Protein AF-A0AAC9SSW6-F1 (afdb_monomer_lite)

Secondary structure (DSSP, 8-state):
---PPPP---------S-EE-TT--EE---HHHHHHTHHHHHHHHHHHHHHHHHHTT--EEE-TTS-SEEETTS-HHHHHHT-HHHHHHHHHHHHHHHHTT--GGGS-HHHHHHHHHHHHHHHHHT----S-HHHHHHHHHHHTTPPP-----S-------

Foldseek 3Di:
DADFAFDDDDDDPDDDQWDADPVGDIGGDPVVVVVVCPLVVQQVVQVVVVQVCLQQQQDWDADPVNRHIDRPVDDVVLVVVSCVLVVQLLVQLCVVCVVVVHDQVPDDPVSSVVSSVVSSVVVVVPHDDPDDSVVVSVVVCVVVVHDDDDSTDHRHDPPDD

pLDDT: mean 83.6, std 12.42, range [32.16, 96.62]

Structure (mmCIF, N/CA/C/O backbone):
data_AF-A0AAC9SSW6-F1
#
_entry.id   AF-A0AAC9SSW6-F1
#
loop_
_atom_site.group_PDB
_atom_site.id
_atom_site.type_symbol
_atom_site.label_atom_id
_atom_site.label_alt_id
_atom_site.label_comp_id
_atom_site.label_asym_id
_atom_site.label_entity_id
_atom_site.label_seq_id
_atom_site.pdbx_PDB_ins_code
_atom_site.Cartn_x
_atom_site.Cartn_y
_atom_site.Cartn_z
_atom_site.occupancy
_atom_site.B_iso_or_equiv
_atom_site.auth_seq_id
_atom_site.auth_comp_id
_atom_site.auth_asym_id
_atom_site.auth_atom_id
_atom_site.pdbx_PDB_model_num
ATOM 1 N N . MET A 1 1 ? -1.950 18.894 18.894 1.00 32.16 1 MET A N 1
ATOM 2 C CA . MET A 1 1 ? -1.263 17.595 19.063 1.00 32.16 1 MET A CA 1
ATOM 3 C C . MET A 1 1 ? -0.442 17.350 17.809 1.00 32.16 1 MET A C 1
ATOM 5 O O . MET A 1 1 ? -1.010 17.574 16.743 1.00 32.16 1 MET A O 1
ATOM 9 N N . PRO A 1 2 ? 0.834 16.942 17.902 1.00 44.53 2 PRO A N 1
ATOM 10 C CA . PRO A 1 2 ? 1.618 16.553 16.732 1.00 44.53 2 PRO A CA 1
ATOM 11 C C . PRO A 1 2 ? 0.846 15.516 15.914 1.00 44.53 2 PRO A C 1
ATOM 13 O O . PRO A 1 2 ? 0.353 14.525 16.460 1.00 44.53 2 PRO A O 1
ATOM 16 N N . THR A 1 3 ? 0.679 15.767 14.619 1.00 55.72 3 THR A N 1
ATOM 17 C CA . THR A 1 3 ? 0.118 14.782 13.696 1.00 55.72 3 THR A CA 1
ATOM 18 C C . THR A 1 3 ? 1.270 13.944 13.177 1.00 55.72 3 THR A C 1
ATOM 20 O O . THR A 1 3 ? 1.871 14.297 12.162 1.00 55.72 3 THR A O 1
ATOM 23 N N . GLY A 1 4 ? 1.585 12.865 13.893 1.00 60.56 4 GLY A N 1
ATOM 24 C CA . GLY A 1 4 ? 2.501 11.854 13.377 1.00 60.56 4 GLY A CA 1
ATOM 25 C C . GLY A 1 4 ? 2.069 11.380 11.988 1.00 60.56 4 GLY A C 1
ATOM 26 O O . GLY A 1 4 ? 0.892 11.520 11.616 1.00 60.56 4 GLY A O 1
ATOM 27 N N . GLY A 1 5 ? 3.007 10.871 11.186 1.00 72.00 5 GLY A N 1
ATOM 28 C CA . GLY A 1 5 ? 2.650 10.255 9.907 1.00 72.00 5 GLY A CA 1
ATOM 29 C C . GLY A 1 5 ? 1.641 9.126 10.087 1.00 72.00 5 GLY A C 1
ATOM 30 O O . GLY A 1 5 ? 1.439 8.666 11.196 1.00 72.00 5 GLY A O 1
ATOM 31 N N . ASP A 1 6 ? 0.970 8.685 9.027 1.00 83.94 6 ASP A N 1
ATOM 32 C CA . ASP A 1 6 ? 0.211 7.437 9.136 1.00 83.94 6 ASP A CA 1
ATOM 33 C C . ASP A 1 6 ? 1.158 6.239 8.943 1.00 83.94 6 ASP A C 1
ATOM 35 O O . ASP A 1 6 ? 2.113 6.361 8.163 1.00 83.94 6 ASP A O 1
ATOM 39 N N . PRO A 1 7 ? 0.888 5.080 9.574 1.00 86.94 7 PRO A N 1
ATOM 40 C CA . PRO A 1 7 ? 1.579 3.836 9.262 1.00 86.94 7 PRO A CA 1
ATOM 41 C C . PRO A 1 7 ? 1.473 3.524 7.764 1.00 86.94 7 PRO A C 1
ATOM 43 O O . PRO A 1 7 ? 0.379 3.361 7.223 1.00 86.94 7 PRO A O 1
ATOM 46 N N . HIS A 1 8 ? 2.613 3.440 7.076 1.00 86.56 8 HIS A N 1
ATOM 47 C CA . HIS A 1 8 ? 2.649 3.161 5.640 1.00 86.56 8 HIS A CA 1
ATOM 48 C C . HIS A 1 8 ? 3.834 2.265 5.269 1.00 86.56 8 HIS A C 1
ATOM 50 O O . HIS A 1 8 ? 4.871 2.731 4.790 1.00 86.56 8 HIS A O 1
ATOM 56 N N . ALA A 1 9 ? 3.678 0.960 5.501 1.00 88.12 9 ALA A N 1
ATOM 57 C CA . ALA A 1 9 ? 4.671 -0.036 5.119 1.00 88.12 9 ALA A CA 1
ATOM 58 C C . ALA A 1 9 ? 4.734 -0.169 3.588 1.00 88.12 9 ALA A C 1
ATOM 60 O O . ALA A 1 9 ? 3.764 -0.558 2.941 1.00 88.12 9 ALA A O 1
ATOM 61 N N . HIS A 1 10 ? 5.883 0.174 3.013 1.00 89.69 10 HIS A N 1
ATOM 62 C CA . HIS A 1 10 ? 6.174 0.042 1.589 1.00 89.69 10 HIS A CA 1
ATOM 63 C C . HIS A 1 10 ? 7.678 -0.151 1.401 1.00 89.69 10 HIS A C 1
ATOM 65 O O . HIS A 1 10 ? 8.477 0.195 2.271 1.00 89.69 10 HIS A O 1
ATOM 71 N N . PHE A 1 11 ? 8.067 -0.689 0.252 1.00 89.00 11 PHE A N 1
ATOM 72 C CA . PHE A 1 11 ? 9.465 -0.847 -0.120 1.00 89.00 11 PHE A CA 1
ATOM 73 C C . PHE A 1 11 ? 9.726 -0.191 -1.474 1.00 89.00 11 PHE A C 1
ATOM 75 O O . PHE A 1 11 ? 8.882 -0.196 -2.371 1.00 89.00 11 PHE A O 1
ATOM 82 N N . HIS A 1 12 ? 10.923 0.368 -1.623 1.00 92.31 12 HIS A N 1
ATOM 83 C CA . HIS A 1 12 ? 11.420 0.867 -2.897 1.00 92.31 12 HIS A CA 1
ATOM 84 C C . HIS A 1 12 ? 12.295 -0.204 -3.540 1.00 92.31 12 HIS A C 1
ATOM 86 O O . HIS A 1 12 ? 13.394 -0.479 -3.066 1.00 92.31 12 HIS A O 1
ATOM 92 N N . ASN A 1 13 ? 11.812 -0.801 -4.630 1.00 89.69 13 ASN A N 1
ATOM 93 C CA . ASN A 1 13 ? 12.628 -1.682 -5.456 1.00 89.69 13 ASN A CA 1
ATOM 94 C C . ASN A 1 13 ? 13.287 -0.866 -6.576 1.00 89.69 13 ASN A C 1
ATOM 96 O O . ASN A 1 13 ? 12.730 -0.698 -7.663 1.00 89.69 13 ASN A O 1
ATOM 100 N N . THR A 1 14 ? 14.444 -0.284 -6.269 1.00 90.19 14 THR A N 1
ATOM 101 C CA . THR A 1 14 ? 15.199 0.521 -7.230 1.00 90.19 14 THR A CA 1
ATOM 102 C C . THR A 1 14 ? 15.863 -0.390 -8.254 1.00 90.19 14 THR A C 1
ATOM 104 O O . THR A 1 14 ? 16.838 -1.071 -7.950 1.00 90.19 14 THR A O 1
ATOM 107 N N . MET A 1 15 ? 15.363 -0.358 -9.488 1.00 88.62 15 MET A N 1
ATOM 108 C CA . MET A 1 15 ? 16.017 -1.009 -10.620 1.00 88.62 15 MET A CA 1
ATOM 109 C C . MET A 1 15 ? 16.918 -0.016 -11.347 1.00 88.62 15 MET A C 1
ATOM 111 O O . MET A 1 15 ? 16.469 1.043 -11.794 1.00 88.62 15 MET A O 1
ATOM 115 N N . PHE A 1 16 ? 18.196 -0.361 -11.477 1.00 90.50 16 PHE A N 1
ATOM 116 C CA . PHE A 1 16 ? 19.135 0.421 -12.269 1.00 90.50 16 PHE A CA 1
ATOM 117 C C . PHE A 1 16 ? 18.848 0.223 -13.755 1.00 90.50 16 PHE A C 1
ATOM 119 O O . PHE A 1 16 ? 18.536 -0.880 -14.193 1.00 90.50 16 PHE A O 1
ATOM 126 N N . ASN A 1 17 ? 18.963 1.295 -14.539 1.00 93.81 17 ASN A N 1
ATOM 127 C CA . ASN A 1 17 ? 18.745 1.263 -15.983 1.00 93.81 17 ASN A CA 1
ATOM 128 C C . ASN A 1 17 ? 19.927 0.605 -16.717 1.00 93.81 17 ASN A C 1
ATOM 130 O O . ASN A 1 17 ? 20.648 1.272 -17.456 1.00 93.81 17 ASN A O 1
ATOM 134 N N . MET A 1 18 ? 20.144 -0.682 -16.460 1.00 93.81 18 MET A N 1
ATOM 135 C CA . MET A 1 18 ? 21.250 -1.466 -16.992 1.00 93.81 18 MET A CA 1
ATOM 136 C C . MET A 1 18 ? 20.827 -2.927 -17.147 1.00 93.81 18 MET A C 1
ATOM 138 O O . MET A 1 18 ? 20.292 -3.521 -16.212 1.00 93.81 18 MET A O 1
ATOM 142 N N . VAL A 1 19 ? 21.100 -3.505 -18.312 1.00 93.31 19 VAL A N 1
ATOM 143 C CA . VAL A 1 19 ? 20.926 -4.933 -18.605 1.00 93.31 19 VAL A CA 1
ATOM 144 C C . VAL A 1 19 ? 22.167 -5.474 -19.291 1.00 93.31 19 VAL A C 1
ATOM 146 O O . VAL A 1 19 ? 22.832 -4.740 -20.019 1.00 93.31 19 VAL A O 1
ATOM 149 N N . VAL A 1 20 ? 22.456 -6.752 -19.064 1.00 95.25 20 VAL A N 1
ATOM 150 C CA . VAL A 1 20 ? 23.483 -7.503 -19.792 1.00 95.25 20 VAL A CA 1
ATOM 151 C C . VAL A 1 20 ? 22.765 -8.564 -20.617 1.00 95.25 20 VAL A C 1
ATOM 153 O O . VAL A 1 20 ? 21.957 -9.312 -20.068 1.00 95.25 20 VAL A O 1
ATOM 156 N N . THR A 1 21 ? 23.002 -8.589 -21.923 1.00 93.44 21 THR A N 1
ATOM 157 C CA . THR A 1 21 ? 22.445 -9.591 -22.840 1.00 93.44 21 THR A CA 1
ATOM 158 C C . THR A 1 21 ? 23.320 -10.842 -22.889 1.00 93.44 21 THR A C 1
ATOM 160 O O . THR A 1 21 ? 24.461 -10.834 -22.428 1.00 93.44 21 THR A O 1
ATOM 163 N N . ASP A 1 22 ? 22.793 -11.925 -23.464 1.00 94.88 22 ASP A N 1
ATOM 164 C CA . ASP A 1 22 ? 23.479 -13.225 -23.519 1.00 94.88 22 ASP A CA 1
ATOM 165 C C . ASP A 1 22 ? 24.832 -13.178 -24.255 1.00 94.88 22 ASP A C 1
ATOM 167 O O . ASP A 1 22 ? 25.732 -13.961 -23.958 1.00 94.88 22 ASP A O 1
ATOM 171 N N . ASP A 1 23 ? 25.003 -12.243 -25.193 1.00 95.44 23 ASP A N 1
ATOM 172 C CA . ASP A 1 23 ? 26.254 -11.982 -25.920 1.00 95.44 23 ASP A CA 1
ATOM 173 C C . ASP A 1 23 ? 27.211 -11.023 -25.180 1.00 95.44 23 ASP A C 1
ATOM 175 O O . ASP A 1 23 ? 28.271 -10.670 -25.699 1.00 95.44 23 ASP A O 1
ATOM 179 N N . GLY A 1 24 ? 26.862 -10.612 -23.958 1.00 95.69 24 GLY A N 1
ATOM 180 C CA . GLY A 1 24 ? 27.670 -9.753 -23.094 1.00 95.69 24 GLY A CA 1
ATOM 181 C C . GLY A 1 24 ? 27.541 -8.253 -23.370 1.00 95.69 24 GLY A C 1
ATOM 182 O O . GLY A 1 24 ? 28.256 -7.463 -22.748 1.00 95.69 24 GLY A O 1
ATOM 183 N N . HIS A 1 25 ? 26.648 -7.827 -24.269 1.00 95.88 25 HIS A N 1
ATOM 184 C CA . HIS A 1 25 ? 26.382 -6.406 -24.479 1.00 95.88 25 HIS A CA 1
ATOM 185 C C . HIS A 1 25 ? 25.672 -5.786 -23.263 1.00 95.88 25 HIS A C 1
ATOM 187 O O . HIS A 1 25 ? 24.768 -6.374 -22.671 1.00 95.88 25 HIS A O 1
ATOM 193 N N . VAL A 1 26 ? 26.087 -4.570 -22.887 1.00 96.38 26 VAL A N 1
ATOM 194 C CA . VAL A 1 26 ? 25.499 -3.811 -21.775 1.00 96.38 26 VAL A CA 1
ATOM 195 C C . VAL A 1 26 ? 24.657 -2.670 -22.332 1.00 96.38 26 VAL A C 1
ATOM 197 O O . VAL A 1 26 ? 25.180 -1.777 -22.999 1.00 96.38 26 VAL A O 1
ATOM 200 N N . GLY A 1 27 ? 23.360 -2.692 -22.031 1.00 94.25 27 GLY A N 1
ATOM 201 C CA . GLY A 1 27 ? 22.378 -1.734 -22.536 1.00 94.25 27 GLY A CA 1
ATOM 202 C C . GLY A 1 27 ? 21.442 -1.200 -21.454 1.00 94.25 27 GLY A C 1
ATOM 203 O O . GLY A 1 27 ? 21.632 -1.441 -20.263 1.00 94.25 27 GLY A O 1
ATOM 204 N N . SER A 1 28 ? 20.416 -0.461 -21.873 1.00 93.81 28 SER A N 1
ATOM 205 C CA . SER A 1 28 ? 19.365 0.068 -20.998 1.00 93.81 28 SER A CA 1
ATOM 206 C C . SER A 1 28 ? 18.170 -0.883 -20.890 1.00 93.81 28 SER A C 1
ATOM 208 O O . SER A 1 28 ? 17.910 -1.693 -21.779 1.00 93.81 28 SER A O 1
ATOM 210 N N . LEU A 1 29 ? 17.409 -0.764 -19.799 1.00 92.44 29 LEU A N 1
ATOM 211 C CA . LEU A 1 29 ? 16.151 -1.489 -19.628 1.00 92.44 29 LEU A CA 1
ATOM 212 C C . LEU A 1 29 ? 15.117 -1.020 -20.658 1.00 92.44 29 LEU A C 1
ATOM 214 O O . LEU A 1 29 ? 14.906 0.184 -20.847 1.00 92.44 29 LEU A O 1
ATOM 218 N N . ASP A 1 30 ? 14.366 -1.965 -21.225 1.00 90.19 30 ASP A N 1
ATOM 219 C CA . ASP A 1 30 ? 13.137 -1.646 -21.950 1.00 90.19 30 ASP A CA 1
ATOM 220 C C . ASP A 1 30 ? 12.033 -1.235 -20.962 1.00 90.19 30 ASP A C 1
ATOM 222 O O . ASP A 1 30 ? 11.183 -2.014 -20.518 1.00 90.19 30 ASP A O 1
ATOM 226 N N . THR A 1 31 ? 12.050 0.044 -20.595 1.00 88.06 31 THR A N 1
ATOM 227 C CA . THR A 1 31 ? 11.076 0.612 -19.658 1.00 88.06 31 THR A CA 1
ATOM 228 C C . THR A 1 31 ? 9.653 0.665 -20.217 1.00 88.06 31 THR A C 1
ATOM 230 O O . THR A 1 31 ? 8.713 0.798 -19.429 1.00 88.06 31 THR A O 1
ATOM 233 N N . LYS A 1 32 ? 9.448 0.540 -21.539 1.00 89.25 32 LYS A N 1
ATOM 234 C CA . LYS A 1 32 ? 8.098 0.495 -22.124 1.00 89.25 32 LYS A CA 1
ATOM 235 C C . LYS A 1 32 ? 7.418 -0.823 -21.782 1.00 89.25 32 LYS A C 1
ATOM 237 O O . LYS A 1 32 ? 6.277 -0.804 -21.318 1.00 89.25 32 LYS A O 1
ATOM 242 N N . GLN A 1 33 ? 8.137 -1.936 -21.925 1.00 87.19 33 GLN A N 1
ATOM 243 C CA . GLN A 1 33 ? 7.623 -3.245 -21.526 1.00 87.19 33 GLN A CA 1
ATOM 244 C C . GLN A 1 33 ? 7.302 -3.294 -20.030 1.00 87.19 33 GLN A C 1
ATOM 246 O O . GLN A 1 33 ? 6.204 -3.705 -19.657 1.00 87.19 33 GLN A O 1
ATOM 251 N N . LEU A 1 34 ? 8.188 -2.772 -19.176 1.00 85.75 34 LEU A N 1
ATOM 252 C CA . LEU A 1 34 ? 7.945 -2.719 -17.729 1.00 85.75 34 LEU A CA 1
ATOM 253 C C . LEU A 1 34 ? 6.698 -1.901 -17.366 1.00 85.75 34 LEU A C 1
ATOM 255 O O . LEU A 1 34 ? 5.863 -2.357 -16.586 1.00 85.75 34 LEU A O 1
ATOM 259 N N . ARG A 1 35 ? 6.533 -0.708 -17.955 1.00 84.25 35 ARG A N 1
ATOM 260 C CA . ARG A 1 35 ? 5.370 0.156 -17.684 1.00 84.25 35 ARG A CA 1
ATOM 261 C C . ARG A 1 35 ? 4.049 -0.502 -18.071 1.00 84.25 35 ARG A C 1
ATOM 263 O O . ARG A 1 35 ? 3.067 -0.323 -17.360 1.00 84.25 35 ARG A O 1
ATOM 270 N N . SER A 1 36 ? 4.026 -1.272 -19.158 1.00 87.25 36 SER A N 1
ATOM 271 C CA . SER A 1 36 ? 2.806 -1.948 -19.621 1.00 87.25 36 SER A CA 1
ATOM 272 C C . SER A 1 36 ? 2.321 -3.071 -18.693 1.00 87.25 36 SER A C 1
ATOM 274 O O . SER A 1 36 ? 1.156 -3.449 -18.764 1.00 87.25 36 SER A O 1
ATOM 276 N N . ARG A 1 37 ? 3.181 -3.567 -17.789 1.00 91.25 37 ARG A N 1
ATOM 277 C CA . ARG A 1 37 ? 2.910 -4.718 -16.908 1.00 91.25 37 ARG A CA 1
ATOM 278 C C . ARG A 1 37 ? 2.789 -4.356 -15.426 1.00 91.25 37 ARG A C 1
ATOM 280 O O . ARG A 1 37 ? 2.710 -5.238 -14.579 1.00 91.25 37 ARG A O 1
ATOM 287 N N . VAL A 1 38 ? 2.734 -3.066 -15.084 1.00 89.69 38 VAL A N 1
ATOM 288 C CA . VAL A 1 38 ? 2.656 -2.609 -13.681 1.00 89.69 38 VAL A CA 1
ATOM 289 C C . VAL A 1 38 ? 1.468 -3.220 -12.928 1.00 89.69 38 VAL A C 1
ATOM 291 O O . VAL A 1 38 ? 1.614 -3.607 -11.772 1.00 89.69 38 VAL A O 1
ATOM 294 N N . HIS A 1 39 ? 0.312 -3.350 -13.584 1.00 89.88 39 HIS A N 1
ATOM 295 C CA . HIS A 1 39 ? -0.878 -3.943 -12.971 1.00 89.88 39 HIS A CA 1
ATOM 296 C C . HIS A 1 39 ? -0.743 -5.452 -12.773 1.00 89.88 39 HIS A C 1
ATOM 298 O O . HIS A 1 39 ? -1.220 -5.970 -11.771 1.00 89.88 39 HIS A O 1
ATOM 304 N N . GLU A 1 40 ? -0.047 -6.142 -13.676 1.00 93.88 40 GLU A N 1
ATOM 305 C CA . GLU A 1 40 ? 0.237 -7.571 -13.546 1.00 93.88 40 GLU A CA 1
ATOM 306 C C . GLU A 1 40 ? 1.161 -7.837 -12.353 1.00 93.88 40 GLU A C 1
ATOM 308 O O . GLU A 1 40 ? 0.851 -8.666 -11.502 1.00 93.88 40 GLU A O 1
ATOM 313 N N . PHE A 1 41 ? 2.255 -7.079 -12.229 1.00 92.56 41 PHE A N 1
ATOM 314 C CA . PHE A 1 41 ? 3.151 -7.192 -11.076 1.00 92.56 41 PHE A CA 1
ATOM 315 C C . PHE A 1 41 ? 2.460 -6.798 -9.768 1.00 92.56 41 PHE A C 1
ATOM 317 O O . PHE A 1 41 ? 2.698 -7.426 -8.738 1.00 92.56 41 PHE A O 1
ATOM 324 N N . GLY A 1 42 ? 1.580 -5.792 -9.810 1.00 92.56 42 GLY A N 1
ATOM 325 C CA . GLY A 1 42 ? 0.733 -5.421 -8.680 1.00 92.56 42 GLY A CA 1
ATOM 326 C C . GLY A 1 42 ? -0.192 -6.562 -8.254 1.00 92.56 42 GLY A C 1
ATOM 327 O O . GLY A 1 42 ? -0.209 -6.915 -7.080 1.00 92.56 42 GLY A O 1
ATOM 328 N N . ALA A 1 43 ? -0.900 -7.183 -9.200 1.00 93.56 43 ALA A N 1
ATOM 329 C CA . ALA A 1 43 ? -1.778 -8.320 -8.930 1.00 93.56 43 ALA A CA 1
ATOM 330 C C . ALA A 1 43 ? -0.999 -9.526 -8.381 1.0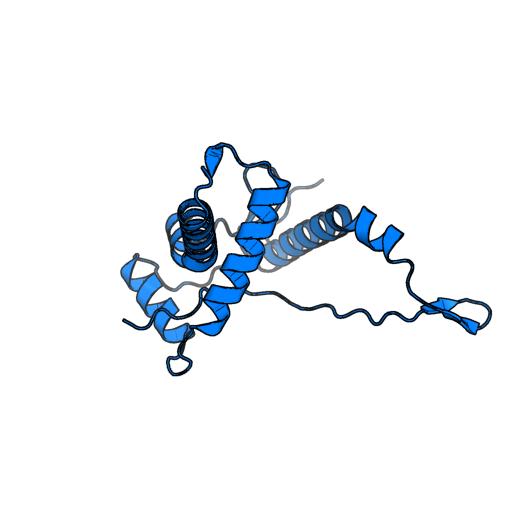0 93.56 43 ALA A C 1
ATOM 332 O O . ALA A 1 43 ? -1.415 -10.127 -7.391 1.00 93.56 43 ALA A O 1
ATOM 333 N N . TYR A 1 44 ? 0.169 -9.832 -8.958 1.00 94.88 44 TYR A N 1
ATOM 334 C CA . TYR A 1 44 ? 1.052 -10.886 -8.459 1.00 94.88 44 TYR A CA 1
ATOM 335 C C . TYR A 1 44 ? 1.498 -10.612 -7.018 1.00 94.88 44 TYR A C 1
ATOM 337 O O . TYR A 1 44 ? 1.383 -11.483 -6.159 1.00 94.88 44 TYR A O 1
ATOM 345 N N . PHE A 1 45 ? 1.938 -9.386 -6.720 1.00 95.25 45 PHE A N 1
ATOM 346 C CA . PHE A 1 45 ? 2.305 -8.994 -5.360 1.00 95.25 45 PHE A CA 1
ATOM 347 C C . PHE A 1 45 ? 1.142 -9.174 -4.377 1.00 95.25 45 PHE A C 1
ATOM 349 O O . PHE A 1 45 ? 1.337 -9.744 -3.308 1.00 95.25 45 PHE A O 1
ATOM 356 N N . GLN A 1 46 ? -0.066 -8.733 -4.740 1.00 95.62 46 GLN A N 1
ATOM 357 C CA . GLN A 1 46 ? -1.254 -8.862 -3.890 1.00 95.62 46 GLN A CA 1
ATOM 358 C C . GLN A 1 46 ? -1.631 -10.330 -3.645 1.00 95.62 46 GLN A C 1
ATOM 360 O O . GLN A 1 46 ? -1.994 -10.687 -2.526 1.00 95.62 46 GLN A O 1
ATOM 365 N N . ALA A 1 47 ? -1.488 -11.196 -4.653 1.00 93.75 47 ALA A N 1
ATOM 366 C CA . ALA A 1 47 ? -1.727 -12.631 -4.520 1.00 93.75 47 ALA A CA 1
ATOM 367 C C . ALA A 1 47 ? -0.714 -13.309 -3.581 1.00 93.75 47 ALA A C 1
ATOM 369 O O . ALA A 1 47 ? -1.108 -14.084 -2.707 1.00 93.75 47 ALA A O 1
ATOM 370 N N . ILE A 1 48 ? 0.576 -12.979 -3.716 1.00 96.12 48 ILE A N 1
ATOM 371 C CA . ILE A 1 48 ? 1.623 -13.497 -2.826 1.00 96.12 48 ILE A CA 1
ATOM 372 C C . ILE A 1 48 ? 1.443 -12.956 -1.408 1.00 96.12 48 ILE A C 1
ATOM 374 O O . ILE A 1 48 ? 1.487 -13.731 -0.460 1.00 96.12 48 ILE A O 1
ATOM 378 N N . LEU A 1 49 ? 1.162 -11.662 -1.237 1.00 96.00 49 LEU A N 1
ATOM 379 C CA . LEU A 1 49 ? 0.899 -11.080 0.080 1.00 96.00 49 LEU A CA 1
ATOM 380 C C . LEU A 1 49 ? -0.289 -11.771 0.763 1.00 96.00 49 LEU A C 1
ATOM 382 O O . LEU A 1 49 ? -0.182 -12.166 1.919 1.00 96.00 49 LEU A O 1
ATOM 386 N N . ALA A 1 50 ? -1.385 -11.994 0.037 1.00 95.12 50 ALA A N 1
ATOM 387 C CA . ALA A 1 50 ? -2.533 -12.752 0.525 1.00 95.12 50 ALA A CA 1
ATOM 388 C C . ALA A 1 50 ? -2.158 -14.178 0.974 1.00 95.12 50 ALA A C 1
ATOM 390 O O . ALA A 1 50 ? -2.672 -14.660 1.983 1.00 95.12 50 ALA A O 1
ATOM 391 N N . GLN A 1 51 ? -1.271 -14.857 0.239 1.00 95.12 51 GLN A N 1
ATOM 392 C CA . GLN A 1 51 ? -0.770 -16.184 0.602 1.00 95.12 51 GLN A CA 1
ATOM 393 C C . GLN A 1 51 ? 0.106 -16.142 1.859 1.00 95.12 51 GLN A C 1
ATOM 395 O O . GLN A 1 51 ? -0.103 -16.946 2.764 1.00 95.12 51 GLN A O 1
ATOM 400 N N . GLU A 1 52 ? 1.053 -15.210 1.938 1.00 96.38 52 GLU A N 1
ATOM 401 C CA . GLU A 1 52 ? 1.946 -15.076 3.092 1.00 96.38 52 GLU A CA 1
ATOM 402 C C . GLU A 1 52 ? 1.183 -14.695 4.367 1.00 96.38 52 GLU A C 1
ATOM 404 O O . GLU A 1 52 ? 1.463 -15.249 5.427 1.00 96.38 52 GLU A O 1
ATOM 409 N N . LEU A 1 53 ? 0.162 -13.833 4.274 1.00 95.81 53 LEU A N 1
ATOM 410 C CA . LEU A 1 53 ? -0.715 -13.503 5.405 1.00 95.81 53 LEU A CA 1
ATOM 411 C C . LEU A 1 53 ? -1.448 -14.743 5.938 1.00 95.81 53 LEU A C 1
ATOM 413 O O . LEU A 1 53 ? -1.475 -14.966 7.149 1.00 95.81 53 LEU A O 1
ATOM 417 N N . ARG A 1 54 ? -1.988 -15.584 5.046 1.00 95.00 54 ARG A N 1
ATOM 418 C CA . ARG A 1 54 ? -2.668 -16.832 5.433 1.00 95.00 54 ARG A CA 1
ATOM 419 C C . ARG A 1 54 ? -1.730 -17.836 6.100 1.00 95.00 54 ARG A C 1
ATOM 421 O O . ARG A 1 54 ? -2.128 -18.445 7.090 1.00 95.00 54 ARG A O 1
ATOM 428 N N . LYS A 1 55 ? -0.487 -17.967 5.620 1.00 96.31 55 LYS A N 1
ATOM 429 C CA . LYS A 1 55 ? 0.528 -18.860 6.217 1.00 96.31 55 LYS A CA 1
ATOM 430 C C . LYS A 1 55 ? 0.796 -18.552 7.689 1.00 96.31 55 LYS A C 1
ATOM 432 O O . LYS A 1 55 ? 1.025 -19.464 8.473 1.00 96.31 55 LYS A O 1
ATOM 437 N N . ILE A 1 56 ? 0.749 -17.274 8.069 1.00 96.62 56 ILE A N 1
ATOM 438 C CA . ILE A 1 56 ? 0.937 -16.828 9.462 1.00 96.62 56 ILE A CA 1
ATOM 439 C C . ILE A 1 56 ? -0.386 -16.635 10.223 1.00 96.62 56 ILE A C 1
ATOM 441 O O . ILE A 1 56 ? -0.412 -16.042 11.304 1.00 96.62 56 ILE A O 1
ATOM 445 N N . GLY A 1 57 ? -1.495 -17.110 9.655 1.00 96.12 57 GLY A N 1
ATOM 446 C CA . GLY A 1 57 ? -2.810 -17.094 10.284 1.00 96.12 57 GLY A CA 1
ATOM 447 C C . GLY A 1 57 ? -3.482 -15.726 10.369 1.00 96.12 57 GLY A C 1
ATOM 448 O O . GLY A 1 57 ? -4.411 -15.562 11.156 1.00 96.12 57 GLY A O 1
ATOM 449 N N . ILE A 1 58 ? -3.040 -14.741 9.582 1.00 95.81 58 ILE A N 1
ATOM 450 C CA . ILE A 1 58 ? -3.709 -13.439 9.506 1.00 95.81 58 ILE A CA 1
ATOM 451 C C . ILE A 1 58 ? -4.903 -13.543 8.555 1.00 95.81 58 ILE A C 1
ATOM 453 O O . ILE A 1 58 ? -4.750 -13.773 7.352 1.00 95.81 58 ILE A O 1
ATOM 457 N N . ALA A 1 59 ? -6.102 -13.323 9.097 1.00 93.12 59 ALA A N 1
ATOM 458 C CA . ALA A 1 59 ? -7.330 -13.259 8.315 1.00 93.12 59 ALA A CA 1
ATOM 459 C C . ALA A 1 59 ? -7.304 -12.069 7.342 1.00 93.12 59 ALA A C 1
ATOM 461 O O . ALA A 1 59 ? -7.036 -10.925 7.730 1.00 93.12 59 ALA A O 1
ATOM 462 N N . GLN A 1 60 ? -7.598 -12.346 6.072 1.00 93.69 60 GLN A N 1
ATOM 463 C CA . GLN A 1 60 ? -7.618 -11.350 5.009 1.00 93.69 60 GLN A CA 1
ATOM 464 C C . GLN A 1 60 ? -8.755 -11.610 4.018 1.00 93.69 60 GLN A C 1
ATOM 466 O O . GLN A 1 60 ? -9.182 -12.751 3.837 1.00 93.69 60 GLN A O 1
ATOM 471 N N . THR A 1 61 ? -9.225 -10.545 3.377 1.00 93.31 61 THR A N 1
ATOM 472 C CA . THR A 1 61 ? -10.162 -10.571 2.247 1.00 93.31 61 THR A CA 1
ATOM 473 C C . THR A 1 61 ? -9.598 -9.747 1.098 1.00 93.31 61 THR A C 1
ATOM 475 O O . THR A 1 61 ? -8.601 -9.046 1.255 1.00 93.31 61 THR A O 1
ATOM 478 N N . TYR A 1 62 ? -10.264 -9.760 -0.050 1.00 92.06 62 TYR A N 1
ATOM 479 C CA . TYR A 1 62 ? -10.011 -8.747 -1.065 1.00 92.06 62 TYR A CA 1
ATOM 480 C C . TYR A 1 62 ? -10.860 -7.492 -0.828 1.00 92.06 62 TYR A C 1
ATOM 482 O O . TYR A 1 62 ? -11.878 -7.538 -0.130 1.00 92.06 62 TYR A O 1
ATOM 490 N N . ASP A 1 63 ? -10.415 -6.359 -1.367 1.00 91.75 63 ASP A N 1
ATOM 491 C CA . ASP A 1 63 ? -11.210 -5.135 -1.426 1.00 91.75 63 ASP A CA 1
ATOM 492 C C . ASP A 1 63 ? -12.405 -5.286 -2.388 1.00 91.75 63 ASP A C 1
ATOM 494 O O . ASP A 1 63 ? -12.546 -6.281 -3.095 1.00 91.75 63 ASP A O 1
ATOM 498 N N . ALA A 1 64 ? -13.281 -4.280 -2.438 1.00 88.94 64 ALA A N 1
ATOM 499 C CA . ALA A 1 64 ? -14.533 -4.352 -3.200 1.00 88.94 64 ALA A CA 1
ATOM 500 C C . ALA A 1 64 ? -14.356 -4.575 -4.716 1.00 88.94 64 ALA A C 1
ATOM 502 O O . ALA A 1 64 ? -15.301 -4.994 -5.377 1.00 88.94 64 ALA A O 1
ATOM 503 N N . ASN A 1 65 ? -13.176 -4.271 -5.266 1.00 89.31 65 ASN A N 1
ATOM 504 C CA . ASN A 1 65 ? -12.864 -4.473 -6.683 1.00 89.31 65 ASN A CA 1
ATOM 505 C C . ASN A 1 65 ? -12.004 -5.720 -6.931 1.00 89.31 65 ASN A C 1
ATOM 507 O O . ASN A 1 65 ? -11.571 -5.929 -8.062 1.00 89.31 65 ASN A O 1
ATOM 511 N N . GLU A 1 66 ? -11.709 -6.495 -5.887 1.00 88.31 66 GLU A N 1
ATOM 512 C CA . GLU A 1 66 ? -10.816 -7.654 -5.930 1.00 88.31 66 GLU A CA 1
ATOM 513 C C . GLU A 1 66 ? -9.396 -7.334 -6.440 1.00 88.31 66 GLU A C 1
ATOM 515 O O . GLU A 1 66 ? -8.725 -8.153 -7.064 1.00 88.31 66 GLU A O 1
ATOM 520 N N . GLN A 1 67 ? -8.913 -6.116 -6.177 1.00 88.69 67 GLN A N 1
ATOM 521 C CA . GLN A 1 67 ? -7.618 -5.609 -6.638 1.00 88.69 67 GLN A CA 1
ATOM 522 C C . GLN A 1 67 ? -6.530 -5.636 -5.564 1.00 88.69 67 GLN A C 1
ATOM 524 O O . GLN A 1 67 ? -5.345 -5.580 -5.902 1.00 88.69 67 GLN A O 1
ATOM 529 N N . ALA A 1 68 ? -6.897 -5.691 -4.283 1.00 92.44 68 ALA A N 1
ATOM 530 C CA . ALA A 1 68 ? -5.942 -5.680 -3.179 1.00 92.44 68 ALA A CA 1
ATOM 531 C C . ALA A 1 68 ? -6.378 -6.580 -2.022 1.00 92.44 68 ALA A C 1
ATOM 533 O O . ALA A 1 68 ? -7.564 -6.678 -1.722 1.00 92.44 68 ALA A O 1
ATOM 534 N N . THR A 1 69 ? -5.407 -7.203 -1.351 1.00 94.75 69 THR A N 1
ATOM 535 C CA . THR A 1 69 ? -5.636 -7.914 -0.089 1.00 94.75 69 THR A CA 1
ATOM 536 C C . THR A 1 69 ? -5.791 -6.913 1.059 1.00 94.75 69 THR A C 1
ATOM 538 O O . THR A 1 69 ? -5.091 -5.899 1.125 1.00 94.75 69 THR A O 1
ATOM 541 N N . VAL A 1 70 ? -6.725 -7.186 1.964 1.00 94.12 70 VAL A N 1
ATOM 542 C CA . VAL A 1 70 ? -7.096 -6.352 3.107 1.00 94.12 70 VAL A CA 1
ATOM 543 C C . VAL A 1 70 ? -7.118 -7.239 4.342 1.00 94.12 70 VAL A C 1
ATOM 545 O O . VAL A 1 70 ? -7.786 -8.269 4.359 1.00 94.12 70 VAL A O 1
ATOM 548 N N . VAL A 1 71 ? -6.407 -6.839 5.396 1.00 93.94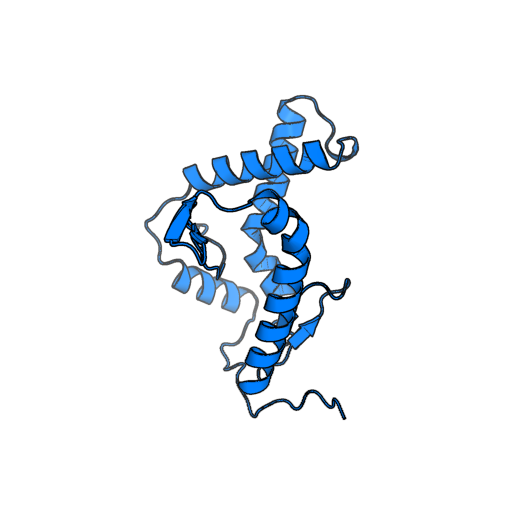 71 VAL A N 1
ATOM 549 C CA . VAL A 1 71 ? -6.425 -7.551 6.681 1.00 93.94 71 VAL A CA 1
ATOM 550 C C . VAL A 1 71 ? -7.786 -7.338 7.343 1.00 93.94 71 VAL A C 1
ATOM 552 O O . VAL A 1 71 ? -8.044 -6.287 7.926 1.00 93.94 71 VAL A O 1
ATOM 555 N N . SER A 1 72 ? -8.661 -8.339 7.263 1.00 90.69 72 SER A N 1
ATOM 556 C CA . SER A 1 72 ? -10.046 -8.251 7.741 1.00 90.69 72 SER A CA 1
ATOM 557 C C . SER A 1 72 ? -10.163 -8.287 9.266 1.00 90.69 72 SER A C 1
ATOM 559 O O . SER A 1 72 ? -11.198 -7.922 9.818 1.00 90.69 72 SER A O 1
ATOM 561 N N . ALA A 1 73 ? -9.089 -8.672 9.959 1.00 86.75 73 ALA A N 1
ATOM 562 C CA . ALA A 1 73 ? -9.009 -8.637 11.417 1.00 86.75 73 ALA A CA 1
ATOM 563 C C . ALA A 1 73 ? -8.897 -7.210 12.001 1.00 86.75 73 ALA A C 1
ATOM 565 O O . ALA A 1 73 ? -9.036 -7.035 13.212 1.00 86.75 73 ALA A O 1
ATOM 566 N N . VAL A 1 74 ? -8.646 -6.192 11.167 1.00 89.12 74 VAL A N 1
ATOM 567 C CA . VAL A 1 74 ? -8.619 -4.780 11.577 1.00 89.12 74 VAL A CA 1
ATOM 568 C C . VAL A 1 74 ? -9.928 -4.103 11.144 1.00 89.12 74 VAL A C 1
ATOM 570 O O . VAL A 1 74 ? -10.216 -4.069 9.947 1.00 89.12 74 VAL A O 1
ATOM 573 N N . PRO A 1 75 ? -10.722 -3.528 12.070 1.00 88.00 75 PRO A N 1
ATOM 574 C CA . PRO A 1 75 ? -11.935 -2.796 11.731 1.00 88.00 75 PRO A CA 1
ATOM 575 C C . PRO A 1 75 ? -11.664 -1.658 10.745 1.00 88.00 75 PRO A C 1
ATOM 577 O O . PRO A 1 75 ? -10.711 -0.892 10.911 1.00 88.00 75 PRO A O 1
ATOM 580 N N . GLN A 1 76 ? -12.546 -1.506 9.755 1.00 86.31 76 GLN A N 1
ATOM 581 C CA . GLN A 1 76 ? -12.393 -0.508 8.692 1.00 86.31 76 GLN A CA 1
ATOM 582 C C . GLN A 1 76 ? -12.250 0.922 9.239 1.00 86.31 76 GLN A C 1
ATOM 584 O O . GLN A 1 76 ? -11.451 1.695 8.724 1.00 86.31 76 GLN A O 1
ATOM 589 N N . GLU A 1 77 ? -12.946 1.255 10.329 1.00 87.62 77 GLU A N 1
ATOM 590 C CA . GLU A 1 77 ? -12.875 2.574 10.974 1.00 87.62 77 GLU A CA 1
ATOM 591 C C . GLU A 1 77 ? -11.459 2.927 11.465 1.00 87.62 77 GLU A C 1
ATOM 593 O O . GLU A 1 77 ? -11.035 4.082 11.368 1.00 87.62 77 GLU A O 1
ATOM 598 N N . ILE A 1 78 ? -10.695 1.934 11.936 1.00 88.88 78 ILE A N 1
ATOM 599 C CA . ILE A 1 78 ? -9.298 2.115 12.358 1.00 88.88 78 ILE A CA 1
ATOM 600 C C . ILE A 1 78 ? -8.416 2.381 11.133 1.00 88.88 78 ILE A C 1
ATOM 602 O O . ILE A 1 78 ? -7.631 3.334 11.122 1.00 88.88 78 ILE A O 1
ATOM 606 N N . SER A 1 79 ? -8.582 1.585 10.074 1.00 88.94 79 SER A N 1
ATOM 607 C CA . SER A 1 79 ? -7.865 1.751 8.802 1.00 88.94 79 SER A CA 1
ATOM 608 C C . SER A 1 79 ? -8.151 3.111 8.147 1.00 88.94 79 SER A C 1
ATOM 610 O O . SER A 1 79 ? -7.236 3.794 7.677 1.00 88.94 79 SER A O 1
ATOM 612 N N . ASP A 1 80 ? -9.406 3.558 8.169 1.00 86.38 80 ASP A N 1
ATOM 613 C CA . ASP A 1 80 ? -9.831 4.857 7.639 1.00 86.38 80 ASP A CA 1
ATOM 614 C C . ASP A 1 80 ? -9.260 6.015 8.462 1.00 86.38 80 ASP A C 1
ATOM 616 O O . ASP A 1 80 ? -8.833 7.049 7.917 1.00 86.38 80 ASP A O 1
ATOM 620 N N . PHE A 1 81 ? -9.198 5.843 9.785 1.00 85.81 81 PHE A N 1
ATOM 621 C CA . PHE A 1 81 ? -8.566 6.813 10.660 1.00 85.81 81 PHE A CA 1
ATOM 622 C C . PHE A 1 81 ? -7.088 6.986 10.318 1.00 85.81 81 PHE A C 1
ATOM 624 O O . PHE A 1 81 ? -6.671 8.130 10.164 1.00 85.81 81 PHE A O 1
ATOM 631 N N . PHE A 1 82 ? -6.326 5.908 10.122 1.00 85.38 82 PHE A N 1
ATOM 632 C CA . PHE A 1 82 ? -4.918 5.948 9.691 1.00 85.38 82 PHE A CA 1
ATOM 633 C C . PHE A 1 82 ? -4.735 6.157 8.180 1.00 85.38 82 PHE A C 1
ATOM 635 O O . PHE A 1 82 ? -3.643 6.014 7.646 1.00 85.38 82 PHE A O 1
ATOM 642 N N . SER A 1 83 ? -5.789 6.558 7.473 1.00 82.06 83 SER A N 1
ATOM 643 C CA . SER A 1 83 ? -5.723 7.015 6.083 1.00 82.06 83 SER A CA 1
ATOM 644 C C . SER A 1 83 ? -5.814 8.549 5.985 1.00 82.06 83 SER A C 1
ATOM 646 O O . SER A 1 83 ? -6.348 9.097 5.010 1.00 82.06 83 SER A O 1
ATOM 648 N N . LYS A 1 84 ? -5.316 9.290 6.994 1.00 72.94 84 LYS A N 1
ATOM 649 C CA . LYS A 1 84 ? -5.259 10.770 6.995 1.00 72.94 84 LYS A CA 1
ATOM 650 C C . LYS A 1 84 ? -4.436 11.284 5.829 1.00 72.94 84 LYS A C 1
ATOM 652 O O . LYS A 1 84 ? -4.835 12.275 5.239 1.00 72.94 84 LYS A O 1
ATOM 657 N N . GLY A 1 85 ? -3.348 10.620 5.448 1.00 65.69 85 GLY A N 1
ATOM 658 C CA . GLY A 1 85 ? -2.511 10.987 4.310 1.00 65.69 85 GLY A CA 1
ATOM 659 C C . GLY A 1 85 ? -3.329 11.097 3.026 1.00 65.69 85 GLY A C 1
ATOM 660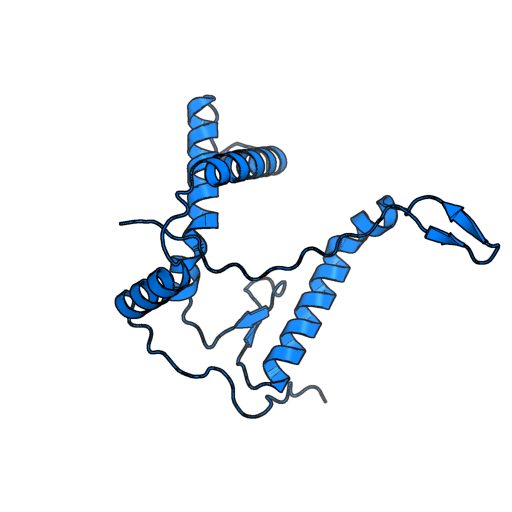 O O . GLY A 1 85 ? -3.302 12.132 2.366 1.00 65.69 85 GLY A O 1
ATOM 661 N N . ARG A 1 86 ? -4.159 10.091 2.724 1.00 66.44 86 ARG A N 1
ATOM 662 C CA . ARG A 1 86 ? -5.072 10.118 1.570 1.00 66.44 86 ARG A CA 1
ATOM 663 C C . ARG A 1 86 ? -6.070 11.275 1.661 1.00 66.44 86 ARG A C 1
ATOM 665 O O . ARG A 1 86 ? -6.264 11.990 0.681 1.00 66.44 86 ARG A O 1
ATOM 672 N N . ARG A 1 87 ? -6.682 11.485 2.832 1.00 70.31 87 ARG A N 1
ATOM 673 C CA . ARG A 1 87 ? -7.660 12.568 3.053 1.00 70.31 87 ARG A CA 1
ATOM 674 C C . ARG A 1 87 ? -7.027 13.957 2.978 1.00 70.31 87 ARG A C 1
ATOM 676 O O . ARG A 1 87 ? -7.624 14.860 2.406 1.00 70.31 87 ARG A O 1
ATOM 683 N N . ASN A 1 88 ? -5.826 14.124 3.514 1.00 67.19 88 ASN A N 1
ATOM 684 C CA . ASN A 1 88 ? -5.084 15.378 3.530 1.00 67.19 88 ASN A CA 1
ATOM 685 C C . ASN A 1 88 ? -4.586 15.729 2.131 1.00 67.19 88 ASN A C 1
ATOM 687 O O . ASN A 1 88 ? -4.728 16.873 1.721 1.00 67.19 88 ASN A O 1
ATOM 691 N N . VAL A 1 89 ? -4.088 14.750 1.368 1.00 69.50 89 VAL A N 1
ATOM 692 C CA . VAL A 1 89 ? -3.712 14.951 -0.039 1.00 69.50 89 VAL A CA 1
ATOM 693 C C . VAL A 1 89 ? -4.934 15.289 -0.888 1.00 69.50 89 VAL A C 1
ATOM 695 O O . VAL A 1 89 ? -4.862 16.202 -1.704 1.00 69.50 89 VAL A O 1
ATOM 698 N N . LEU A 1 90 ? -6.071 14.619 -0.670 1.00 77.81 90 LEU A N 1
ATOM 699 C CA . LEU A 1 90 ? -7.317 14.941 -1.367 1.00 77.81 90 LEU A CA 1
ATOM 700 C C . LEU A 1 90 ? -7.809 16.355 -1.031 1.00 77.81 90 LEU A C 1
ATOM 702 O O . LEU A 1 90 ? -8.094 17.123 -1.945 1.00 77.81 90 LEU A O 1
ATOM 706 N N . LYS A 1 91 ? -7.859 16.718 0.257 1.00 77.25 91 LYS A N 1
ATOM 707 C CA . LYS A 1 91 ? -8.237 18.068 0.701 1.00 77.25 91 LYS A CA 1
ATOM 708 C C . LYS A 1 91 ? -7.292 19.127 0.145 1.00 77.25 91 LYS A C 1
ATOM 710 O O . LYS A 1 91 ? -7.761 20.115 -0.396 1.00 77.25 91 LYS A O 1
ATOM 715 N N . ALA A 1 92 ? -5.981 18.909 0.212 1.00 73.81 92 ALA A N 1
ATOM 716 C CA . ALA A 1 92 ? -4.995 19.838 -0.329 1.00 73.81 92 ALA A CA 1
ATOM 717 C C . ALA A 1 92 ? -5.099 19.964 -1.859 1.00 73.81 92 ALA A C 1
ATOM 719 O O . ALA A 1 92 ? -4.977 21.064 -2.387 1.00 73.81 92 ALA A O 1
ATOM 720 N N . ALA A 1 93 ? -5.392 18.876 -2.578 1.00 77.62 93 ALA A N 1
ATOM 721 C CA . ALA A 1 93 ? -5.641 18.923 -4.018 1.00 77.62 93 ALA A CA 1
ATOM 722 C C . ALA A 1 93 ? -6.937 19.681 -4.362 1.00 77.62 93 ALA A C 1
ATOM 724 O O . ALA A 1 93 ? -6.955 20.443 -5.327 1.00 77.62 93 ALA A O 1
ATOM 725 N N . GLN A 1 94 ? -7.997 19.517 -3.564 1.00 84.25 94 GLN A N 1
ATOM 726 C CA . GLN A 1 94 ? -9.247 20.275 -3.695 1.00 84.25 94 GLN A CA 1
ATOM 727 C C . GLN A 1 94 ? -9.050 21.765 -3.388 1.00 84.25 94 GLN A C 1
ATOM 729 O O . GLN A 1 94 ? -9.512 22.604 -4.158 1.00 84.25 94 GLN A O 1
ATOM 734 N N . SER A 1 95 ? -8.326 22.103 -2.316 1.00 80.44 95 SER A N 1
ATOM 735 C CA . SER A 1 95 ? -7.959 23.485 -1.983 1.00 80.44 95 SER A CA 1
ATOM 736 C C . SER A 1 95 ? -7.123 24.118 -3.089 1.00 80.44 95 SER A C 1
ATOM 738 O O . SER A 1 95 ? -7.469 25.195 -3.556 1.00 80.44 95 SER A O 1
ATOM 740 N N . TYR A 1 96 ? -6.105 23.415 -3.594 1.00 77.81 96 TYR A N 1
ATOM 741 C CA . TYR A 1 96 ? -5.300 23.885 -4.720 1.00 77.81 96 TYR A CA 1
ATOM 742 C C . TYR A 1 96 ? -6.149 24.112 -5.979 1.00 77.81 96 TYR A C 1
ATOM 744 O O . TYR A 1 96 ? -5.998 25.128 -6.648 1.00 77.81 96 TYR A O 1
ATOM 752 N N . ALA A 1 97 ? -7.080 23.207 -6.303 1.00 82.31 97 ALA A N 1
ATOM 753 C CA . ALA A 1 97 ? -8.008 23.414 -7.414 1.00 82.31 97 ALA A CA 1
ATOM 754 C C . ALA A 1 97 ? -8.861 24.678 -7.205 1.00 82.31 97 ALA A C 1
ATOM 756 O O . ALA A 1 97 ? -8.926 25.517 -8.102 1.00 82.31 97 ALA A O 1
ATOM 757 N N . SER A 1 98 ? -9.433 24.853 -6.011 1.00 85.00 98 SER A N 1
ATOM 758 C CA . SER A 1 98 ? -10.229 26.032 -5.657 1.00 85.00 98 SER A CA 1
ATOM 759 C C . SER A 1 98 ? -9.424 27.333 -5.741 1.00 85.00 98 SER A C 1
ATOM 761 O O . SER A 1 98 ? -9.925 28.319 -6.274 1.00 85.00 98 SER A O 1
ATOM 763 N N . GLU A 1 99 ? -8.180 27.350 -5.258 1.00 81.75 99 GLU A N 1
ATOM 764 C CA . GLU A 1 99 ? -7.268 28.504 -5.335 1.00 81.75 99 GLU A CA 1
ATOM 765 C C . GLU A 1 99 ? -6.919 28.876 -6.782 1.00 81.75 99 GLU A C 1
ATOM 767 O O . GLU A 1 99 ? -6.694 30.043 -7.091 1.00 81.75 99 GLU A O 1
ATOM 772 N N . GLN A 1 100 ? -6.917 27.894 -7.686 1.00 81.12 100 GLN A N 1
ATOM 773 C CA . GLN A 1 100 ? -6.733 28.094 -9.125 1.00 81.12 100 GLN A CA 1
ATOM 774 C C . GLN A 1 100 ? -8.052 28.397 -9.865 1.00 81.12 100 GLN A C 1
ATOM 776 O O . GLN A 1 100 ? -8.066 28.442 -11.096 1.00 81.12 100 GLN A O 1
ATOM 781 N N . GLY A 1 101 ? -9.169 28.578 -9.148 1.00 85.62 101 GLY A N 1
ATOM 782 C CA . GLY A 1 101 ? -10.490 28.833 -9.733 1.00 85.62 101 GLY A CA 1
ATOM 783 C C . GLY A 1 101 ? -11.086 27.631 -10.477 1.00 85.62 101 GLY A C 1
ATOM 784 O O . GLY A 1 101 ? -11.912 27.800 -11.373 1.00 85.62 101 GLY A O 1
ATOM 785 N N . LEU A 1 102 ? -10.640 26.416 -10.153 1.00 86.31 102 LEU A N 1
ATOM 786 C CA . LEU A 1 102 ? -11.052 25.175 -10.799 1.00 86.31 102 LEU A CA 1
ATOM 787 C C . LEU A 1 102 ? -12.037 24.401 -9.920 1.00 86.31 102 LEU A C 1
ATOM 789 O O . LEU A 1 102 ? -11.803 24.166 -8.738 1.00 86.31 102 LEU A O 1
ATOM 793 N N . GLU A 1 103 ? -13.117 23.922 -10.532 1.00 87.75 103 GLU A N 1
ATOM 794 C CA . GLU A 1 103 ? -14.111 23.085 -9.858 1.00 87.75 103 GLU A CA 1
ATOM 795 C C . GLU A 1 103 ? -13.682 21.618 -9.883 1.00 87.75 103 GLU A C 1
ATOM 797 O O . GLU A 1 103 ? -13.678 20.984 -10.943 1.00 87.75 103 GLU A O 1
ATOM 802 N N . TRP A 1 104 ? -13.337 21.075 -8.711 1.00 82.88 104 TRP A N 1
ATOM 803 C CA . TRP A 1 104 ? -12.777 19.728 -8.562 1.00 82.88 104 TRP A CA 1
ATOM 804 C C . TRP A 1 104 ? -13.583 18.654 -9.297 1.00 82.88 104 TRP A C 1
ATOM 806 O O . TRP A 1 104 ? -13.019 17.863 -10.055 1.00 82.88 104 TRP A O 1
ATOM 816 N N . ASP A 1 105 ? -14.904 18.641 -9.132 1.00 86.94 105 ASP A N 1
ATOM 817 C CA . ASP A 1 105 ? -15.754 17.578 -9.672 1.00 86.94 105 ASP A CA 1
ATOM 818 C C . ASP A 1 105 ? -15.789 17.558 -11.203 1.00 86.94 105 ASP A C 1
ATOM 820 O O . ASP A 1 105 ? -15.907 16.484 -11.792 1.00 86.94 105 ASP A O 1
ATOM 824 N N . LYS A 1 106 ? -15.560 18.711 -11.845 1.00 88.56 106 LYS A N 1
ATOM 825 C CA . LYS A 1 106 ? -15.551 18.880 -13.307 1.00 88.56 106 LYS A CA 1
ATOM 826 C C . LYS A 1 106 ? -14.187 18.597 -13.949 1.00 88.56 106 LYS A C 1
ATOM 828 O O . LYS A 1 106 ? -14.063 18.646 -15.172 1.00 88.56 106 LYS A O 1
ATOM 833 N N . LEU A 1 107 ? -13.149 18.317 -13.157 1.00 85.94 107 LEU A N 1
ATOM 834 C CA . LEU A 1 107 ? -11.816 18.011 -13.681 1.00 85.94 107 LEU A CA 1
ATOM 835 C C . LEU A 1 107 ? -11.740 16.598 -14.276 1.00 85.94 107 LEU A C 1
ATOM 837 O O . LEU A 1 107 ? -12.284 15.641 -13.719 1.00 85.94 107 LEU A O 1
ATOM 841 N N . SER A 1 108 ? -10.973 16.460 -15.363 1.00 87.19 108 SER A N 1
ATOM 842 C CA . SER A 1 108 ? -10.599 15.155 -15.915 1.00 87.19 108 SER A CA 1
ATOM 843 C C . SER A 1 108 ? -9.768 14.340 -14.916 1.00 87.19 108 SER A C 1
ATOM 845 O O . SER A 1 108 ? -9.090 14.891 -14.043 1.00 87.19 108 SER A O 1
ATOM 847 N N . ILE A 1 109 ? -9.787 13.013 -15.071 1.00 78.44 109 ILE A N 1
ATOM 848 C CA . ILE A 1 109 ? -9.055 12.075 -14.203 1.00 78.44 109 ILE A CA 1
ATOM 849 C C . ILE A 1 109 ? -7.553 12.398 -14.184 1.00 78.44 109 ILE A C 1
ATOM 851 O O . ILE A 1 109 ? -6.959 12.492 -13.111 1.00 78.44 109 ILE A O 1
ATOM 855 N N . GLU A 1 110 ? -6.954 12.663 -15.347 1.00 78.31 110 GLU A N 1
ATOM 856 C CA . GLU A 1 110 ? -5.531 13.015 -15.468 1.00 78.31 110 GLU A CA 1
ATOM 857 C C . GLU A 1 110 ? -5.174 14.298 -14.701 1.00 78.31 110 GLU A C 1
ATOM 859 O O . GLU A 1 110 ? -4.145 14.374 -14.024 1.00 78.31 110 GLU A O 1
ATOM 864 N N . ARG A 1 111 ? -6.044 15.317 -14.750 1.00 78.75 111 ARG A N 1
ATOM 865 C CA . ARG A 1 111 ? -5.836 16.565 -14.003 1.00 78.75 111 ARG A CA 1
ATOM 866 C C . ARG A 1 111 ? -5.946 16.346 -12.498 1.00 78.75 111 ARG A C 1
ATOM 868 O O . ARG A 1 111 ? -5.105 16.864 -11.762 1.00 78.75 111 ARG A O 1
ATOM 875 N N . LYS A 1 112 ? -6.920 15.547 -12.047 1.00 81.38 112 LYS A N 1
ATOM 876 C CA . LYS A 1 112 ? -7.054 15.159 -10.633 1.00 81.38 112 LYS A CA 1
ATOM 877 C C . LYS A 1 112 ? -5.795 14.436 -10.142 1.00 81.38 112 LYS A C 1
ATOM 879 O O . LYS A 1 112 ? -5.264 14.798 -9.096 1.00 81.38 112 LYS A O 1
ATOM 884 N N . GLN A 1 113 ? -5.258 13.490 -10.918 1.00 79.31 113 GLN A N 1
ATOM 885 C CA . GLN A 1 113 ? -4.017 12.775 -10.582 1.00 79.31 113 GLN A CA 1
ATOM 886 C C . GLN A 1 113 ? -2.811 13.716 -10.446 1.00 79.31 113 GLN A C 1
ATOM 888 O O . GLN A 1 113 ? -2.066 13.625 -9.468 1.00 79.31 113 GLN A O 1
ATOM 893 N N . LYS A 1 114 ? -2.639 14.664 -11.378 1.00 78.88 114 LYS A N 1
ATOM 894 C CA . LYS A 1 114 ? -1.550 15.652 -11.309 1.00 78.88 114 LYS A CA 1
ATOM 895 C C . LYS A 1 114 ? -1.648 16.529 -10.056 1.00 78.88 114 LYS A C 1
ATOM 897 O O . LYS A 1 114 ? -0.640 16.761 -9.392 1.00 78.88 114 LYS A O 1
ATOM 902 N N . MET A 1 115 ? -2.851 16.990 -9.710 1.00 78.69 115 MET A N 1
ATOM 903 C CA . MET A 1 115 ? -3.076 17.804 -8.509 1.00 78.69 115 MET A CA 1
ATOM 904 C C . MET A 1 115 ? -2.831 17.021 -7.216 1.00 78.69 115 MET A C 1
ATOM 906 O O . MET A 1 115 ? -2.178 17.541 -6.315 1.00 78.69 115 MET A O 1
ATOM 910 N N . LEU A 1 116 ? -3.269 15.759 -7.144 1.00 76.62 116 LEU A N 1
ATOM 911 C CA . LEU A 1 116 ? -2.973 14.868 -6.014 1.00 76.62 116 LEU A CA 1
ATOM 912 C C . LEU A 1 116 ? -1.461 14.682 -5.826 1.00 76.62 116 LEU A C 1
ATOM 914 O O . LEU A 1 116 ? -0.968 14.756 -4.702 1.00 76.62 116 LEU A O 1
ATOM 918 N N . SER A 1 117 ? -0.712 14.499 -6.918 1.00 74.75 117 SER A N 1
ATOM 919 C CA . SER A 1 117 ? 0.749 14.372 -6.865 1.00 74.75 117 SER A CA 1
ATOM 920 C C . SER A 1 117 ? 1.423 15.625 -6.295 1.00 74.75 117 SER A C 1
ATOM 922 O O . SER A 1 117 ? 2.314 15.514 -5.454 1.00 74.75 117 SER A O 1
ATOM 924 N N . MET A 1 118 ? 1.004 16.817 -6.734 1.00 73.25 118 MET A N 1
ATOM 925 C CA . MET A 1 118 ? 1.571 18.088 -6.264 1.00 73.25 118 MET A CA 1
ATOM 926 C C . MET A 1 118 ? 1.229 18.364 -4.796 1.00 73.25 118 MET A C 1
ATOM 928 O O . MET A 1 118 ? 2.107 18.719 -4.011 1.00 73.25 118 MET A O 1
ATOM 932 N N . ALA A 1 119 ? -0.028 18.139 -4.407 1.00 69.62 119 ALA A N 1
ATOM 933 C CA . ALA A 1 119 ? -0.487 18.284 -3.029 1.00 69.62 119 ALA A CA 1
ATOM 934 C C . ALA A 1 119 ? 0.242 17.323 -2.072 1.00 69.62 119 ALA A C 1
ATOM 936 O O . ALA A 1 119 ? 0.640 17.714 -0.974 1.00 69.62 119 ALA A O 1
ATOM 937 N N . GLY A 1 120 ? 0.482 16.081 -2.509 1.00 66.19 120 GLY A N 1
ATOM 938 C CA . GLY A 1 120 ? 1.270 15.100 -1.763 1.00 66.19 120 GLY A CA 1
ATOM 939 C C . GLY A 1 120 ? 2.720 15.522 -1.531 1.00 66.19 120 GLY A C 1
ATOM 940 O O . GLY A 1 120 ? 3.250 15.277 -0.449 1.00 66.19 120 GLY A O 1
ATOM 941 N N . LEU A 1 121 ? 3.351 16.189 -2.503 1.00 67.38 121 LEU A N 1
ATOM 942 C CA . LEU A 1 121 ? 4.708 16.717 -2.354 1.00 67.38 121 LEU A CA 1
ATOM 943 C C . LEU A 1 121 ? 4.758 17.875 -1.345 1.00 67.38 121 LEU A C 1
ATOM 945 O O . LEU A 1 121 ? 5.601 17.868 -0.452 1.00 67.38 121 LEU A O 1
ATOM 949 N N . ALA A 1 122 ? 3.828 18.829 -1.444 1.00 61.72 122 ALA A N 1
ATOM 950 C CA . ALA A 1 122 ? 3.759 19.979 -0.541 1.00 61.72 122 ALA A CA 1
ATOM 951 C C . ALA A 1 122 ? 3.517 19.562 0.921 1.00 61.72 122 ALA A C 1
ATOM 953 O O . ALA A 1 122 ? 4.188 20.052 1.825 1.00 61.72 122 ALA A O 1
ATOM 954 N N . ALA A 1 123 ? 2.626 18.592 1.155 1.00 63.19 123 ALA A N 1
ATOM 955 C CA . ALA A 1 123 ? 2.333 18.081 2.496 1.00 63.19 123 ALA A CA 1
ATOM 956 C C . ALA A 1 123 ? 3.537 17.393 3.172 1.00 63.19 123 ALA A C 1
ATOM 958 O O . ALA A 1 123 ? 3.607 17.347 4.399 1.00 63.19 123 ALA A O 1
ATOM 959 N N . ARG A 1 124 ? 4.491 16.857 2.395 1.00 61.34 124 ARG A N 1
ATOM 960 C CA . ARG A 1 124 ? 5.714 16.223 2.924 1.00 61.34 124 ARG A CA 1
ATOM 961 C C . ARG A 1 124 ? 6.753 17.233 3.408 1.00 61.34 124 ARG A C 1
ATOM 963 O O . ARG A 1 124 ? 7.524 16.897 4.296 1.00 61.34 124 ARG A O 1
ATOM 970 N N . LEU A 1 125 ? 6.763 18.448 2.857 1.00 56.91 125 LEU A N 1
ATOM 971 C CA . LEU A 1 125 ? 7.724 19.498 3.217 1.00 56.91 125 LEU A CA 1
ATOM 972 C C . LEU A 1 125 ? 7.418 20.165 4.570 1.00 56.91 125 LEU A C 1
ATOM 974 O O . LEU A 1 125 ? 8.286 20.835 5.115 1.00 56.91 125 LEU A O 1
ATOM 978 N N . GLY A 1 126 ? 6.203 19.995 5.106 1.00 54.03 126 GLY A N 1
ATOM 979 C CA . GLY A 1 126 ? 5.735 20.668 6.325 1.00 54.03 126 GLY A CA 1
ATOM 980 C C . GLY A 1 126 ? 5.648 19.798 7.584 1.00 54.03 126 GLY A C 1
ATOM 981 O O . GLY A 1 126 ? 4.974 20.205 8.526 1.00 54.03 126 GLY A O 1
ATOM 982 N N . LYS A 1 127 ? 6.233 18.592 7.607 1.00 56.84 127 LYS A N 1
ATOM 983 C CA . LYS A 1 127 ? 6.176 17.716 8.792 1.00 56.84 127 LYS A CA 1
ATOM 984 C C . LYS A 1 127 ? 7.313 18.007 9.780 1.00 56.84 127 LYS A C 1
ATOM 986 O O . LYS A 1 127 ? 8.477 17.902 9.407 1.00 56.84 127 LYS A O 1
ATOM 991 N N . ASP A 1 128 ? 6.944 18.298 11.029 1.00 52.91 128 ASP A N 1
ATOM 992 C CA . ASP A 1 128 ? 7.831 18.326 12.204 1.00 52.91 128 ASP A CA 1
ATOM 993 C C . ASP A 1 128 ? 8.321 16.912 12.563 1.00 52.91 128 ASP A C 1
ATOM 995 O O . ASP A 1 128 ? 7.542 15.958 12.531 1.00 52.91 128 ASP A O 1
ATOM 999 N N . LEU A 1 129 ? 9.609 16.793 12.907 1.00 56.75 129 LEU A N 1
ATOM 1000 C CA . LEU A 1 129 ? 10.362 15.530 13.032 1.00 56.75 129 LEU A CA 1
ATOM 1001 C C . LEU A 1 129 ? 10.485 14.987 14.473 1.00 56.75 129 LEU A C 1
ATOM 1003 O O . LEU A 1 129 ? 11.048 13.914 14.667 1.00 56.75 129 LEU A O 1
ATOM 1007 N N . ASP A 1 130 ? 9.974 15.703 15.476 1.00 57.06 130 ASP A N 1
ATOM 1008 C CA . ASP A 1 130 ? 10.391 15.526 16.881 1.00 57.06 130 ASP A CA 1
ATOM 1009 C C . ASP A 1 130 ? 9.475 14.637 17.750 1.00 57.06 130 ASP A C 1
ATOM 1011 O O . ASP A 1 130 ? 9.594 14.638 18.977 1.00 57.06 130 ASP A O 1
ATOM 1015 N N . ALA A 1 131 ? 8.557 13.860 17.165 1.00 61.44 131 ALA A N 1
ATOM 1016 C CA . ALA A 1 131 ? 7.708 12.936 17.924 1.00 61.44 131 ALA A CA 1
ATOM 1017 C C . ALA A 1 131 ? 7.830 11.490 17.425 1.00 61.44 131 ALA A C 1
ATOM 1019 O O . ALA A 1 131 ? 7.847 11.251 16.220 1.00 61.44 131 ALA A O 1
ATOM 1020 N N . ASP A 1 132 ? 7.874 10.526 18.353 1.00 78.19 132 ASP A N 1
ATOM 1021 C CA . ASP A 1 132 ? 7.821 9.102 18.012 1.00 78.19 132 ASP A CA 1
ATOM 1022 C C . ASP A 1 132 ? 6.427 8.754 17.464 1.00 78.19 132 ASP A C 1
ATOM 1024 O O . ASP A 1 132 ? 5.433 8.662 18.196 1.00 78.19 132 ASP A O 1
ATOM 1028 N N . ASP A 1 133 ? 6.362 8.598 16.141 1.00 80.00 133 ASP A N 1
ATOM 1029 C CA . ASP A 1 133 ? 5.158 8.256 15.389 1.00 80.00 133 ASP A CA 1
ATOM 1030 C C . ASP A 1 133 ? 4.490 6.983 15.934 1.00 80.00 133 ASP A C 1
ATOM 1032 O O . ASP A 1 133 ? 3.262 6.915 16.001 1.00 80.00 133 ASP A O 1
ATOM 1036 N N . HIS A 1 134 ? 5.265 6.002 16.398 1.00 83.06 134 HIS A N 1
ATOM 1037 C CA . HIS A 1 134 ? 4.727 4.727 16.859 1.00 83.06 134 HIS A CA 1
ATOM 1038 C C . HIS A 1 134 ? 3.917 4.865 18.158 1.00 83.06 134 HIS A C 1
ATOM 1040 O O . HIS A 1 134 ? 2.812 4.321 18.269 1.00 83.06 134 HIS A O 1
ATOM 1046 N N . ASP A 1 135 ? 4.403 5.655 19.116 1.00 82.94 135 ASP A N 1
ATOM 1047 C CA . ASP A 1 135 ? 3.671 5.961 20.351 1.00 82.94 135 ASP A CA 1
ATOM 1048 C C . ASP A 1 135 ? 2.410 6.790 20.071 1.00 82.94 135 ASP A C 1
ATOM 1050 O O . ASP A 1 135 ? 1.355 6.587 20.689 1.00 82.94 135 ASP A O 1
ATOM 1054 N N . ILE A 1 136 ? 2.479 7.694 19.086 1.00 82.00 136 ILE A N 1
ATOM 1055 C CA . ILE A 1 136 ? 1.309 8.431 18.601 1.00 82.00 136 ILE A CA 1
ATOM 1056 C C . ILE A 1 136 ? 0.267 7.463 18.031 1.00 82.00 136 ILE A C 1
ATOM 1058 O O . ILE A 1 136 ? -0.912 7.597 18.371 1.00 82.00 136 ILE A O 1
ATOM 1062 N N . TRP A 1 137 ? 0.674 6.489 17.214 1.00 87.31 137 TRP A N 1
ATOM 1063 C CA . TRP A 1 137 ? -0.233 5.498 16.630 1.00 87.31 137 TRP A CA 1
ATOM 1064 C C . TRP A 1 137 ? -0.900 4.644 17.696 1.00 87.31 137 TRP A C 1
ATOM 1066 O O . TRP A 1 137 ? -2.123 4.513 17.691 1.00 87.31 137 TRP A O 1
ATOM 1076 N N . LYS A 1 138 ? -0.129 4.121 18.655 1.00 87.12 138 LYS A N 1
ATOM 1077 C CA . LYS A 1 138 ? -0.668 3.303 19.750 1.00 87.12 138 LYS A CA 1
ATOM 1078 C C . LYS A 1 138 ? -1.717 4.052 20.563 1.00 87.12 138 LYS A C 1
ATOM 1080 O O . LYS A 1 138 ? -2.795 3.518 20.825 1.00 87.12 138 LYS A O 1
ATOM 1085 N N . ARG A 1 139 ? -1.438 5.308 20.922 1.00 83.94 139 ARG A N 1
ATOM 1086 C CA . ARG A 1 139 ? -2.399 6.159 21.637 1.00 83.94 139 ARG A CA 1
ATOM 1087 C C . ARG A 1 139 ? -3.659 6.410 20.811 1.00 83.94 139 ARG A C 1
ATOM 1089 O O . ARG A 1 139 ? -4.754 6.242 21.334 1.00 83.94 139 ARG A O 1
ATOM 1096 N N . GLN A 1 140 ? -3.512 6.766 19.536 1.00 86.25 140 GLN A N 1
ATOM 1097 C CA . GLN A 1 140 ? -4.649 7.024 18.651 1.00 86.25 140 GLN A CA 1
ATOM 1098 C C . GLN A 1 140 ? -5.516 5.777 18.439 1.00 86.25 140 GLN A C 1
ATOM 1100 O O . GLN A 1 140 ? -6.737 5.868 18.492 1.00 86.25 140 GLN A O 1
ATOM 1105 N N . ALA A 1 141 ? -4.904 4.606 18.248 1.00 87.81 141 ALA A N 1
ATOM 1106 C CA . ALA A 1 141 ? -5.628 3.345 18.136 1.00 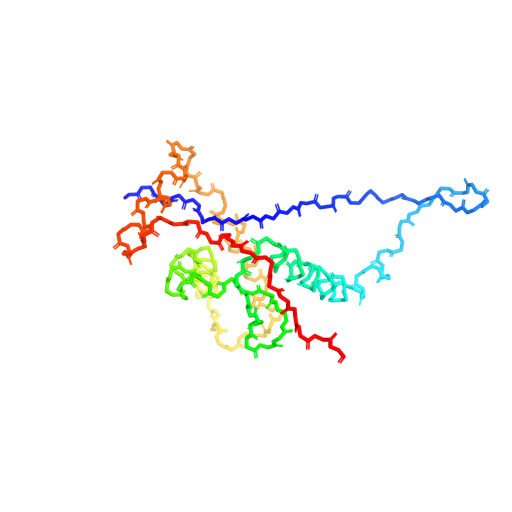87.81 141 ALA A CA 1
ATOM 1107 C C . ALA A 1 141 ? -6.417 3.049 19.425 1.00 87.81 141 ALA A C 1
ATOM 1109 O O . ALA A 1 141 ? -7.602 2.729 19.362 1.00 87.81 141 ALA A O 1
ATOM 1110 N N . LYS A 1 142 ? -5.798 3.238 20.600 1.00 89.25 142 LYS A N 1
ATOM 1111 C CA . LYS A 1 142 ? -6.460 3.063 21.902 1.00 89.25 142 LYS A CA 1
ATOM 1112 C C . LYS A 1 142 ? -7.633 4.029 22.106 1.00 89.25 142 LYS A C 1
ATOM 1114 O O . LYS A 1 142 ? -8.667 3.620 22.625 1.00 89.25 142 LYS A O 1
ATOM 1119 N N . GLU A 1 143 ? -7.496 5.290 21.696 1.00 88.44 143 GLU A N 1
ATOM 1120 C CA . GLU A 1 143 ? -8.578 6.291 21.735 1.00 88.44 143 GLU A CA 1
ATOM 1121 C C . GLU A 1 143 ? -9.772 5.900 20.847 1.00 88.44 143 GLU A C 1
ATOM 1123 O O . GLU A 1 143 ? -10.908 6.232 21.174 1.00 88.44 143 GLU A O 1
ATOM 1128 N N . LEU A 1 144 ? -9.529 5.147 19.770 1.00 88.56 144 LEU A N 1
ATOM 1129 C CA . LEU A 1 144 ? -10.563 4.576 18.898 1.00 88.56 144 LEU A CA 1
ATOM 1130 C C . LEU A 1 144 ? -11.130 3.243 19.415 1.00 88.56 144 LEU A C 1
ATOM 1132 O O . LEU A 1 144 ? -11.940 2.617 18.737 1.00 88.56 144 LEU A O 1
ATOM 1136 N N . GLY A 1 145 ? -10.703 2.784 20.594 1.00 89.06 145 GLY A N 1
ATOM 1137 C CA . GLY A 1 145 ? -11.156 1.524 21.182 1.00 89.06 145 GLY A CA 1
ATOM 1138 C C . GLY A 1 145 ? -10.447 0.276 20.650 1.00 89.06 145 GLY A C 1
ATOM 1139 O O . GLY A 1 145 ? -10.890 -0.833 20.945 1.00 89.06 145 GLY A O 1
ATOM 1140 N N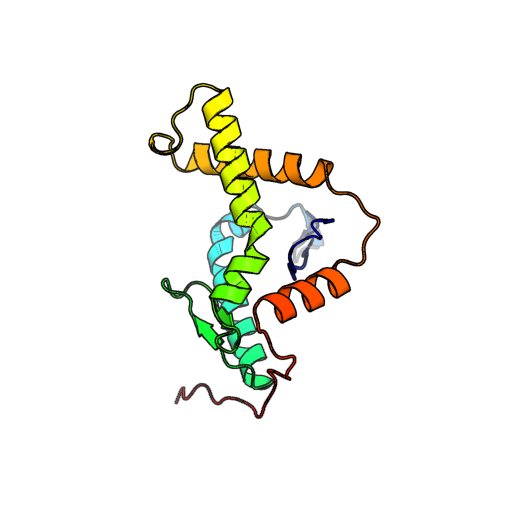 . TRP A 1 146 ? -9.347 0.417 19.901 1.00 89.75 146 TRP A N 1
ATOM 1141 C CA . TRP A 1 146 ? -8.527 -0.731 19.509 1.00 89.75 146 TRP A CA 1
ATOM 1142 C C . TRP A 1 146 ? -7.887 -1.383 20.738 1.00 89.75 146 TRP A C 1
ATOM 1144 O O . TRP A 1 146 ? -7.249 -0.714 21.558 1.00 89.75 146 TRP A O 1
ATOM 1154 N N . VAL A 1 147 ? -8.020 -2.705 20.832 1.00 87.94 147 VAL A N 1
ATOM 1155 C CA . VAL A 1 147 ? -7.358 -3.526 21.847 1.00 87.94 147 VAL A CA 1
ATOM 1156 C C . VAL A 1 147 ? -6.147 -4.190 21.204 1.00 87.94 147 VAL A C 1
ATOM 1158 O O . VAL A 1 147 ? -6.273 -4.875 20.193 1.00 87.94 147 VAL A O 1
ATOM 1161 N N . GLU A 1 148 ? -4.965 -3.975 21.783 1.00 84.56 148 GLU A N 1
ATOM 1162 C CA . GLU A 1 148 ? -3.732 -4.595 21.301 1.00 84.56 148 GLU A CA 1
ATOM 1163 C C . GLU A 1 148 ? -3.820 -6.117 21.458 1.00 84.56 148 GLU A C 1
ATOM 1165 O O . GLU A 1 148 ? -3.956 -6.640 22.564 1.00 84.56 148 GLU A O 1
ATOM 1170 N N . GLN A 1 149 ? -3.760 -6.821 20.331 1.00 88.38 149 GLN A N 1
ATOM 1171 C CA . GLN A 1 149 ? -3.803 -8.274 20.264 1.00 88.38 149 GLN A CA 1
ATOM 1172 C C . GLN A 1 149 ? -2.968 -8.767 19.083 1.00 88.38 149 GLN A C 1
ATOM 1174 O O . GLN A 1 149 ? -2.795 -8.058 18.088 1.00 88.38 149 GLN A O 1
ATOM 1179 N N . SER A 1 150 ? -2.460 -9.995 19.186 1.00 90.62 150 SER A N 1
ATOM 1180 C CA . SER A 1 150 ? -1.858 -10.667 18.034 1.00 90.62 150 SER A CA 1
ATOM 1181 C C . SER A 1 150 ? -2.934 -10.942 16.989 1.00 90.62 150 SER A C 1
ATOM 1183 O O . SER A 1 150 ? -3.992 -11.473 17.320 1.00 90.62 150 SER A O 1
ATOM 1185 N N . LEU A 1 151 ? -2.643 -10.614 15.730 1.00 92.50 151 LEU A N 1
ATOM 1186 C CA . LEU A 1 151 ? -3.468 -11.013 14.585 1.00 92.50 151 LEU A CA 1
ATOM 1187 C C . LEU A 1 151 ? -3.012 -12.345 13.971 1.00 92.50 151 LEU A C 1
ATOM 1189 O O . LEU A 1 151 ? -3.693 -12.867 13.097 1.00 92.50 151 LEU A O 1
ATOM 1193 N N . MET A 1 152 ? -1.856 -12.865 14.394 1.00 95.12 152 MET A N 1
ATOM 1194 C CA . MET A 1 152 ? -1.326 -14.147 13.928 1.00 95.12 152 MET A CA 1
ATOM 1195 C C . MET A 1 152 ? -2.040 -15.314 14.608 1.00 95.12 152 MET A C 1
ATOM 1197 O O . MET A 1 152 ? -2.421 -15.222 15.779 1.00 95.12 152 MET A O 1
ATOM 1201 N N . GLY A 1 153 ? -2.140 -16.427 13.889 1.00 94.44 153 GLY A N 1
ATOM 1202 C CA . GLY A 1 153 ? -2.822 -17.644 14.318 1.00 94.44 153 GLY A CA 1
ATOM 1203 C C . GLY A 1 153 ? -2.269 -18.888 13.612 1.00 94.44 153 GLY A C 1
ATOM 1204 O O . GLY A 1 153 ? -1.184 -18.824 13.031 1.00 94.44 153 GLY A O 1
ATOM 1205 N N . PRO A 1 154 ? -2.978 -20.031 13.662 1.00 94.12 154 PRO A N 1
ATOM 1206 C CA . PRO A 1 154 ? -2.648 -21.177 12.818 1.00 94.12 154 PRO A CA 1
ATOM 1207 C C . PRO A 1 154 ? -2.809 -20.820 11.334 1.00 94.12 154 PRO A C 1
ATOM 1209 O O . PRO A 1 154 ? -3.582 -19.926 10.993 1.00 94.12 154 PRO A O 1
ATOM 1212 N N . GLU A 1 155 ? -2.100 -21.537 10.463 1.00 95.06 155 GLU A N 1
ATOM 1213 C CA . GLU A 1 155 ? -2.221 -21.376 9.013 1.00 95.06 155 GLU A CA 1
ATOM 1214 C C . GLU A 1 155 ? -3.685 -21.488 8.558 1.00 95.06 155 GLU A C 1
ATOM 1216 O O . GLU A 1 155 ? -4.428 -22.371 8.994 1.00 95.06 155 GLU A O 1
ATOM 1221 N N . ILE A 1 156 ? -4.096 -20.565 7.688 1.00 92.44 156 ILE A N 1
ATOM 1222 C CA . ILE A 1 156 ? -5.434 -20.533 7.099 1.00 92.44 156 ILE A CA 1
ATOM 1223 C C . ILE A 1 156 ? -5.373 -21.220 5.734 1.00 92.44 156 ILE A C 1
ATOM 1225 O O . ILE A 1 156 ? -4.790 -20.681 4.790 1.00 92.44 156 ILE A O 1
ATOM 1229 N N . ASP A 1 157 ? -6.011 -22.384 5.629 1.00 84.06 157 ASP A N 1
ATOM 1230 C CA . ASP A 1 157 ? -6.168 -23.106 4.367 1.00 84.06 157 ASP A CA 1
ATOM 1231 C C . ASP A 1 157 ? -7.021 -22.278 3.378 1.00 84.06 157 ASP A C 1
ATOM 1233 O O . ASP A 1 157 ? -8.131 -21.861 3.729 1.00 84.06 157 ASP A O 1
ATOM 1237 N N . PRO A 1 158 ? -6.530 -21.987 2.157 1.00 70.12 158 PRO A N 1
ATOM 1238 C CA . PRO A 1 158 ? -7.308 -21.281 1.145 1.00 70.12 158 PRO A CA 1
ATOM 1239 C C . PRO A 1 158 ? -8.500 -22.083 0.591 1.00 70.12 158 PRO A C 1
ATOM 1241 O O . PRO A 1 158 ? -9.327 -21.477 -0.089 1.00 70.12 158 PRO A O 1
ATOM 1244 N N . GLY A 1 159 ? -8.603 -23.394 0.847 1.00 60.88 159 GLY A N 1
ATOM 1245 C CA . GLY A 1 159 ? -9.714 -24.230 0.375 1.00 60.88 159 GLY A CA 1
ATOM 1246 C C . GLY A 1 159 ? -9.780 -24.364 -1.150 1.00 60.88 159 GLY A C 1
ATOM 1247 O O . GLY A 1 159 ? -10.868 -24.474 -1.714 1.00 60.88 159 GLY A O 1
ATOM 1248 N N . LEU A 1 160 ? -8.626 -24.291 -1.817 1.00 56.50 160 LEU A N 1
ATOM 1249 C CA . LEU A 1 160 ? -8.495 -24.447 -3.264 1.00 56.50 160 LEU A CA 1
ATOM 1250 C C . LEU A 1 160 ? -8.036 -25.879 -3.575 1.00 56.50 160 LEU A C 1
ATOM 1252 O O . LEU A 1 160 ? -6.843 -26.105 -3.778 1.00 56.50 160 LEU A O 1
ATOM 1256 N N . ASP A 1 161 ? -8.994 -26.808 -3.583 1.00 44.31 161 ASP A N 1
ATOM 1257 C CA . ASP A 1 161 ? -8.895 -28.094 -4.291 1.00 44.31 161 ASP A CA 1
ATOM 1258 C C . ASP A 1 161 ? -9.334 -27.931 -5.759 1.00 44.31 161 ASP A C 1
ATOM 1260 O O . ASP A 1 161 ? -10.349 -27.231 -6.005 1.00 44.31 161 ASP A O 1
#

Organism: NCBI:txid481145

InterPro domains:
  IPR014862 TrwC relaxase [PF08751] (5-143)

Sequence (161 aa):
MPTGGDPHAHFHNTMFNMVVTDDGHVGSLDTKQLRSRVHEFGAYFQAILAQELRKIGIAQTYDANEQATVVSAVPQEISDFFSKGRRNVLKAAQSYASEQGLEWDKLSIERKQKMLSMAGLAARLGKDLDADDHDIWKRQAKELGWVEQSLMGPEIDPGLD

Radius of gyration: 20.55 Å; chains: 1; bounding box: 43×57×48 Å

=== Feature glossary ===
A reading guide for the features in this record.

Start from the sequence.

  · Sequence gives the chain of amino acids in standard one-letter code (A=alanine, C=cysteine, …, Y=tyrosine), read N→C. It is the only feature that is directly encoded by the gene; all structural features are derived from the folded form of this sequence.

Fold it, and you get atomic coordinates and the backbone conformation that goes with them.

  · Structure coordinates are given as an mmCIF _atom_site loop: one row per atom with element, residue name, chain id, sequence number, and x/y/z position in Å. Only the four main-chain atoms per residue are included here; side chains are omitted to keep the record compact.

  · Backbone dihedral angles. Every residue except chain termini has a φ (preceding-C → N → Cα → C) and a ψ (N → Cα → C → next-N). They are reported in degrees following the IUPAC sign convention. Secondary structure is essentially a statement about which (φ, ψ) basin each residue occupies.

  · Eight-state secondary structure (DSSP): H is the canonical α-helix, G the tighter 3₁₀-helix, I the wider π-helix; E/B are β-structure, T and S are turns and bends, and '-' is everything else. DSSP derives these from the pattern of main-chain N–H···O=C hydrogen bonds, not from the sequence.

  · SS3 is a coarse helix/strand/coil call (letters a/b/c) made by the P-SEA algorithm from inter-Cα distances and dihedrals. It is less detailed than DSSP but needs only Cα positions.

Summarize the fold with a handful of shape descriptors and a per-residue structural alphabet.

  · Radius of gyration (Rg) is the root-mean-square distance of Cα atoms from their centroid — a single number for overall size and compactness. A globular domain of N residues has Rg ≈ 2.2·N^0.38 Å; an extended or disordered chain has a much larger Rg. The Cα contact count is the number of residue pairs whose Cα atoms are within 8 Å and are more than four positions apart in sequence — a standard proxy for tertiary packing density. The bounding box is the smallest axis-aligned box enclosing all Cα atoms.

  · 3Di is Foldseek's structural alphabet. Each residue is assigned one of twenty discrete states based on how its Cα sits relative to its spatial (not sequential) neighbors. Aligning 3Di strings finds structural homologs roughly as well as full 3D superposition, but orders of magnitude faster.

  · Solvent-accessible surface area (SASA) is the area in Å² traced out by the centre of a 1.4 Å probe sphere (a water molecule) rolled over the protein's van der Waals surface (Shrake–Rupley / Lee–Richards construction). Buried residues have near-zero SASA; fully exposed residues can exceed 200 Å². The total SASA scales roughly with the number of surface residues.

Ask how reliable the model is.

  · For AlphaFold models, the B-factor field carries pLDDT — the model's own estimate of local accuracy on a 0–100 scale. Regions with pLDDT<50 should be treated as essentially unmodeled; they often correspond to intrinsically disordered segments.

  · For experimental (PDB) structures, the B-factor (temperature factor) quantifies the positional spread of each atom in the crystal — a combination of thermal vibration and static disorder — in units of Å². High B-factors mark flexible loops or poorly resolved regions; low B-factors mark the rigid, well-ordered core.

  · Predicted Aligned Error (PAE) is an AlphaFold confidence matrix: entry (i, j) is the expected error in the position of residue j, in ångströms, when the prediction is superimposed on the true structure at residue i. Low PAE within a block of residues means that block is internally rigid and well-predicted; high PAE between two blocks means their relative placement is uncertain even if each block individually is confident.

Place it in context: what it resembles, what it is annotated as, and how it looks.

  · Structural n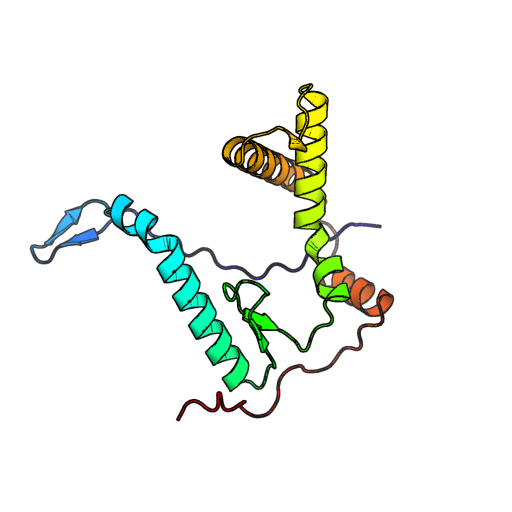earest neighbors (via Foldseek easy-search vs the PDB). Reported per hit: target PDB id, E-value, and alignment TM-score. A TM-score above ~0.5 is the conventional threshold for 'same fold'.

  · Functional annotations link the protein to curated databases. InterPro entries identify conserved domains and families by matching the sequence against member-database signatures (Pfam, PROSITE, CDD, …). Gene Ontology (GO) terms describe molecular function, biological process, and cellular component in a controlled vocabulary. CATH places the structure in a hierarchical fold classification (Class/Architecture/Topology/Homologous-superfamily). The organism is the source species.

  · The contact map is a binary N×N matrix image: pixel (i, j) is dark where Cα_i and Cα_j are within 8 Å and |i−j|>4. Because the |i−j|>4 filter removes local helical contacts, off-diagonal stripes parallel to the main diagonal indicate parallel β-sheets; stripes perpendicular to it indicate antiparallel β-sheets. The Ramachandran plot scatters every residue's (φ, ψ) pair against the sterically allowed regions. The PAE heatmap renders the predicted-aligned-error matrix.

  · Six rendered views show the 3D structure from the faces of a cube — i.e. along ±x, ±y, ±z. Rendering representation is drawn randomly per protein from cartoon (secondary-structure ribbons), sticks (backbone bonds), or molecular surface; coloring is either N→C rainbow (blue at the N-terminus through red at the C-terminus) or one color per chain.